Protein AF-A0A8X6LHL1-F1 (afdb_monomer_lite)

Organism: Trichonephila clavata (NCBI:txid2740835)

Radius of gyration: 21.56 Å; chains: 1; bounding box: 56×27×59 Å

Sequence (88 aa):
MSEELFSILLDLVGQEIIESITVEERLSICLRYLITGHSFTSLTFYYRVGLSTIHEIVRETTQALWNALQPRYMAIPSTDEWSKIAQD

pLDDT: mean 88.4, std 11.12, range [55.06, 97.06]

Structure (mmCIF, N/CA/C/O backbone):
data_AF-A0A8X6LHL1-F1
#
_entry.id   AF-A0A8X6LHL1-F1
#
loop_
_atom_site.group_PDB
_atom_site.id
_atom_site.type_symbol
_atom_site.label_atom_id
_atom_site.label_alt_id
_atom_site.label_comp_id
_atom_site.label_asym_id
_atom_site.label_entity_id
_atom_site.label_seq_id
_atom_site.pdbx_PDB_ins_code
_atom_site.Cartn_x
_atom_site.Cartn_y
_atom_site.Cartn_z
_atom_site.occupancy
_atom_site.B_iso_or_equiv
_atom_site.auth_seq_id
_atom_site.auth_comp_id
_atom_site.auth_asym_id
_atom_site.auth_atom_id
_atom_site.pdbx_PDB_model_num
ATOM 1 N N . MET A 1 1 ? 29.434 -0.831 -28.054 1.00 59.44 1 MET A N 1
ATOM 2 C CA . MET A 1 1 ? 28.945 0.562 -27.986 1.00 59.44 1 MET A CA 1
ATOM 3 C C . MET A 1 1 ? 30.084 1.414 -27.465 1.00 59.44 1 MET A C 1
ATOM 5 O O . MET A 1 1 ? 30.765 0.934 -26.568 1.00 59.44 1 MET A O 1
ATOM 9 N N . SER A 1 2 ? 30.352 2.587 -28.044 1.00 83.50 2 SER A N 1
ATOM 10 C CA . SER A 1 2 ? 31.338 3.512 -27.469 1.00 83.50 2 SER A CA 1
ATOM 11 C C . SER A 1 2 ? 30.798 4.072 -26.153 1.00 83.50 2 SER A C 1
ATOM 13 O O . SER A 1 2 ? 29.588 4.269 -26.024 1.00 83.50 2 SER A O 1
ATOM 15 N N . GLU A 1 3 ? 31.672 4.312 -25.176 1.00 84.50 3 GLU A N 1
ATOM 16 C CA . GLU A 1 3 ? 31.282 4.919 -23.894 1.00 84.50 3 GLU A CA 1
ATOM 17 C C . GLU A 1 3 ? 30.597 6.279 -24.096 1.00 84.50 3 GLU A C 1
ATOM 19 O O . GLU A 1 3 ? 29.644 6.604 -23.399 1.00 84.50 3 GLU A O 1
ATOM 24 N N . GLU A 1 4 ? 30.989 7.018 -25.135 1.00 87.56 4 GLU A N 1
ATOM 25 C CA . GLU A 1 4 ? 30.358 8.280 -25.536 1.00 87.56 4 GLU A CA 1
ATOM 26 C C . GLU A 1 4 ? 28.879 8.117 -25.901 1.00 87.56 4 GLU A C 1
ATOM 28 O O . GLU A 1 4 ? 28.050 8.928 -25.496 1.00 87.56 4 GLU A O 1
ATOM 33 N N . LEU A 1 5 ? 28.519 7.048 -26.621 1.00 80.62 5 LEU A N 1
ATOM 34 C CA . LEU A 1 5 ? 27.126 6.787 -26.987 1.00 80.62 5 LEU A CA 1
ATOM 35 C C . LEU A 1 5 ? 26.284 6.434 -25.752 1.00 80.62 5 LEU A C 1
ATOM 37 O O . LEU A 1 5 ? 25.112 6.792 -25.674 1.00 80.62 5 LEU A O 1
ATOM 41 N N . PHE A 1 6 ? 26.889 5.741 -24.783 1.00 82.50 6 PHE A N 1
ATOM 42 C CA . PHE A 1 6 ? 26.247 5.396 -23.518 1.00 82.50 6 PHE A CA 1
ATOM 43 C C . PHE A 1 6 ? 26.006 6.637 -22.646 1.00 82.50 6 PHE A C 1
ATOM 45 O O . PHE A 1 6 ? 24.900 6.801 -22.140 1.00 82.50 6 PHE A O 1
ATOM 52 N N . SER A 1 7 ? 26.982 7.544 -22.539 1.00 82.94 7 SER A N 1
ATOM 53 C CA . SER A 1 7 ? 26.835 8.799 -21.788 1.00 82.94 7 SER A CA 1
ATOM 54 C C . SER A 1 7 ? 25.785 9.729 -22.398 1.00 82.94 7 SER A C 1
ATOM 56 O O . SER A 1 7 ? 24.988 10.305 -21.667 1.00 82.94 7 SER A O 1
ATOM 58 N N . ILE A 1 8 ? 25.708 9.810 -23.733 1.00 87.19 8 ILE A N 1
ATOM 59 C CA . ILE A 1 8 ? 24.660 10.579 -24.427 1.00 87.19 8 ILE A CA 1
ATOM 60 C C . ILE A 1 8 ? 23.269 10.012 -24.119 1.00 87.19 8 ILE A C 1
ATOM 62 O O . ILE A 1 8 ? 22.340 10.767 -23.847 1.00 87.19 8 ILE A O 1
ATOM 66 N N . LEU A 1 9 ? 23.114 8.684 -24.140 1.00 79.88 9 LEU A N 1
ATOM 67 C CA . LEU A 1 9 ? 21.849 8.036 -23.784 1.00 79.88 9 LEU A CA 1
ATOM 68 C C . LEU A 1 9 ? 21.485 8.267 -22.313 1.00 79.88 9 LEU A C 1
ATOM 70 O O . LEU A 1 9 ? 20.316 8.488 -22.006 1.00 79.88 9 LEU A O 1
ATOM 74 N N . LEU A 1 10 ? 22.470 8.236 -21.416 1.00 74.19 10 LEU A N 1
ATOM 75 C CA . LEU A 1 10 ? 22.260 8.447 -19.989 1.00 74.19 10 LEU A CA 1
ATOM 76 C C . LEU A 1 10 ? 21.831 9.888 -19.681 1.00 74.19 10 LEU A C 1
ATOM 78 O O . LEU A 1 10 ? 20.899 10.077 -18.908 1.00 74.19 10 LEU A O 1
ATOM 82 N N . ASP A 1 11 ? 22.439 10.886 -20.324 1.00 81.50 11 ASP A N 1
ATOM 83 C CA . ASP A 1 11 ? 22.066 12.297 -20.156 1.00 81.50 11 ASP A CA 1
ATOM 84 C C . ASP A 1 11 ? 20.697 12.616 -20.776 1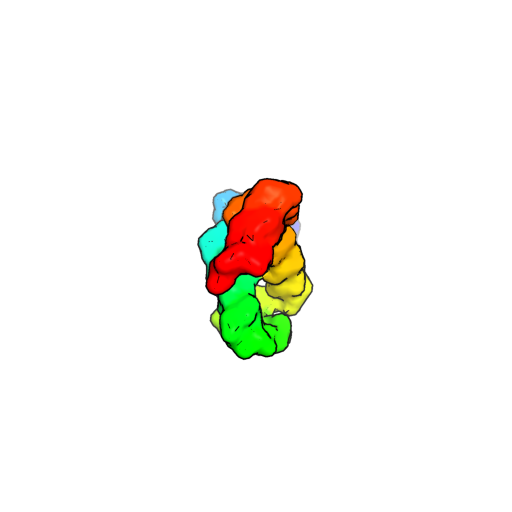.00 81.50 11 ASP A C 1
ATOM 86 O O . ASP A 1 11 ? 19.935 13.410 -20.223 1.00 81.50 11 ASP A O 1
ATOM 90 N N . LEU A 1 12 ? 20.352 11.968 -21.897 1.00 74.25 12 LEU A N 1
ATOM 91 C CA . LEU A 1 12 ? 19.049 12.128 -22.552 1.00 74.25 12 LEU A CA 1
ATOM 92 C C . LEU A 1 12 ? 17.903 11.485 -21.763 1.00 74.25 12 LEU A C 1
ATOM 94 O O . LEU A 1 12 ? 16.801 12.024 -21.752 1.00 74.25 12 LEU A O 1
ATOM 98 N N . VAL A 1 13 ? 18.146 10.340 -21.121 1.00 69.88 13 VAL A N 1
ATOM 99 C CA . VAL A 1 13 ? 17.110 9.581 -20.398 1.00 69.88 13 VAL A CA 1
ATOM 100 C C . VAL A 1 13 ? 17.077 9.937 -18.909 1.00 69.88 13 VAL A C 1
ATOM 102 O O . VAL A 1 13 ? 16.026 9.852 -18.283 1.00 69.88 13 VAL A O 1
ATOM 105 N N . GLY A 1 14 ? 18.195 10.379 -18.329 1.00 56.19 14 GLY A N 1
ATOM 106 C CA . GLY A 1 14 ? 18.348 10.619 -16.891 1.00 56.19 14 GLY A CA 1
ATOM 107 C C . GLY A 1 14 ? 17.444 11.718 -16.329 1.00 56.19 14 GLY A C 1
ATOM 108 O O . GLY A 1 14 ? 17.063 11.651 -15.164 1.00 56.19 14 GLY A O 1
ATOM 109 N N . GLN A 1 15 ? 17.048 12.688 -17.159 1.00 58.50 15 GLN A N 1
ATOM 110 C CA . GLN A 1 15 ? 16.087 13.743 -16.802 1.00 58.50 15 GLN A CA 1
ATOM 111 C C . GLN A 1 15 ? 14.624 13.246 -16.803 1.00 58.50 15 GLN A C 1
ATOM 113 O O . GLN A 1 15 ? 13.762 13.911 -16.233 1.00 58.50 15 GLN A O 1
ATOM 118 N N . GLU A 1 16 ? 14.343 12.079 -17.400 1.00 55.84 16 GLU A N 1
ATOM 119 C CA . GLU A 1 16 ? 13.019 11.435 -17.426 1.00 55.84 16 GLU A CA 1
ATOM 120 C C . GLU A 1 16 ? 12.885 10.262 -16.438 1.00 55.84 16 GLU A C 1
ATOM 122 O O . GLU A 1 16 ? 11.822 9.644 -16.347 1.00 55.84 16 GLU A O 1
ATOM 127 N N . ILE A 1 17 ? 13.925 9.952 -15.652 1.00 55.06 17 ILE A N 1
ATOM 128 C CA . ILE A 1 17 ? 13.828 8.964 -14.568 1.00 55.06 17 ILE A CA 1
ATOM 129 C C . ILE A 1 17 ? 13.150 9.634 -13.367 1.00 55.06 17 ILE A C 1
ATOM 131 O O . ILE A 1 17 ? 13.775 10.062 -12.400 1.00 55.06 17 ILE A O 1
ATOM 135 N N . ILE A 1 18 ? 11.830 9.739 -13.474 1.00 55.25 18 ILE A N 1
ATOM 136 C CA . ILE A 1 18 ? 10.901 10.013 -12.378 1.00 55.25 18 ILE A CA 1
ATOM 137 C C . ILE A 1 18 ? 11.082 8.893 -11.334 1.00 55.25 18 ILE A C 1
ATOM 139 O O . ILE A 1 18 ? 11.469 7.776 -11.692 1.00 55.25 18 ILE A O 1
ATOM 143 N N . GLU A 1 19 ? 10.799 9.140 -10.047 1.00 57.44 19 GLU A N 1
ATOM 144 C CA . GLU A 1 19 ? 10.565 8.030 -9.111 1.00 57.44 19 GLU A CA 1
ATOM 145 C C . GLU A 1 19 ? 9.625 7.031 -9.793 1.00 57.44 19 GLU A C 1
ATOM 147 O O . GLU A 1 19 ? 8.500 7.378 -10.141 1.00 57.44 19 GLU A O 1
ATOM 152 N N . SER A 1 20 ? 10.116 5.818 -10.067 1.00 73.62 20 SER A N 1
ATOM 153 C CA . SER A 1 20 ? 9.514 4.945 -11.086 1.00 73.62 20 SER A CA 1
ATOM 154 C C . SER A 1 20 ? 8.036 4.617 -10.836 1.00 73.62 20 SER A C 1
ATOM 156 O O . SER A 1 20 ? 7.380 4.111 -11.743 1.00 73.62 20 SER A O 1
ATOM 158 N N . ILE A 1 21 ? 7.541 4.822 -9.610 1.00 87.25 21 ILE A N 1
ATOM 159 C CA . ILE A 1 21 ? 6.190 4.482 -9.171 1.00 87.25 21 ILE A CA 1
ATOM 160 C C . ILE A 1 21 ? 5.693 5.585 -8.229 1.00 87.25 21 ILE A C 1
ATOM 162 O O . ILE A 1 21 ? 6.247 5.782 -7.146 1.00 87.25 21 ILE A O 1
ATOM 166 N N . THR A 1 22 ? 4.631 6.277 -8.641 1.00 90.31 22 THR A N 1
ATOM 167 C CA . THR A 1 22 ? 4.022 7.406 -7.912 1.00 90.31 22 THR A CA 1
ATOM 168 C C . THR A 1 22 ? 3.391 6.981 -6.583 1.00 90.31 22 THR A C 1
ATOM 170 O O . THR A 1 22 ? 3.055 5.812 -6.386 1.00 90.31 22 THR A O 1
ATOM 173 N N . VAL A 1 23 ? 3.171 7.925 -5.661 1.00 90.69 23 VAL A N 1
ATOM 174 C CA . VAL A 1 23 ? 2.518 7.649 -4.364 1.00 90.69 23 VAL A CA 1
ATOM 175 C C . VAL A 1 23 ? 1.127 7.036 -4.560 1.00 90.69 23 VAL A C 1
ATOM 177 O O . VAL A 1 23 ? 0.761 6.084 -3.869 1.00 90.69 23 VAL A O 1
ATOM 180 N N . GLU A 1 24 ? 0.372 7.540 -5.532 1.00 93.06 24 GLU A N 1
ATOM 181 C CA . GLU A 1 24 ? -0.956 7.065 -5.912 1.00 93.06 24 GLU A CA 1
ATOM 182 C C . GLU A 1 24 ? -0.915 5.613 -6.396 1.00 93.06 24 GLU A C 1
ATOM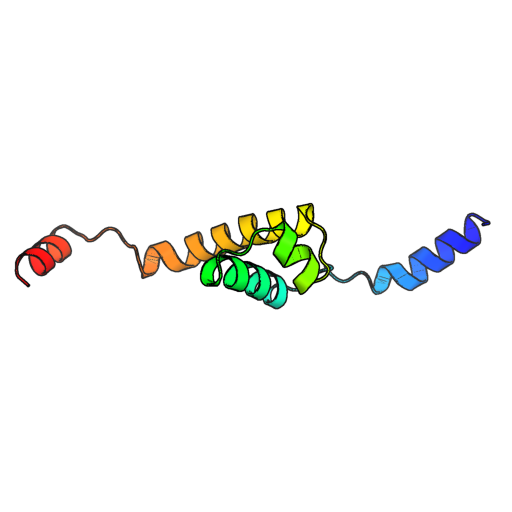 184 O O . GLU A 1 24 ? -1.752 4.792 -6.009 1.00 93.06 24 GLU A O 1
ATOM 189 N N . GLU A 1 25 ? 0.082 5.267 -7.208 1.00 94.19 25 GLU A N 1
ATOM 190 C CA . GLU A 1 25 ? 0.251 3.912 -7.722 1.00 94.19 25 GLU A CA 1
ATOM 191 C C . GLU A 1 25 ? 0.712 2.940 -6.631 1.00 94.19 25 GLU A C 1
ATOM 193 O O . GLU A 1 25 ? 0.163 1.842 -6.508 1.00 94.19 25 GLU A O 1
ATOM 198 N N . ARG A 1 26 ? 1.630 3.370 -5.755 1.00 94.69 26 ARG A N 1
ATOM 199 C CA . ARG A 1 26 ? 2.040 2.606 -4.565 1.00 94.69 26 ARG A CA 1
ATOM 200 C C . ARG A 1 26 ? 0.845 2.305 -3.661 1.00 94.69 26 ARG A C 1
ATOM 202 O O . ARG A 1 26 ? 0.670 1.167 -3.217 1.00 94.69 26 ARG A O 1
ATOM 209 N N . LEU A 1 27 ? -0.013 3.301 -3.435 1.00 95.69 27 LEU A N 1
ATOM 210 C CA . LEU A 1 27 ? -1.248 3.134 -2.675 1.00 95.69 27 LEU A CA 1
ATOM 211 C C . LEU A 1 27 ? -2.217 2.169 -3.366 1.00 95.69 27 LEU A C 1
ATOM 213 O O . LEU A 1 27 ? -2.743 1.274 -2.708 1.00 95.69 27 LEU A O 1
ATOM 217 N N . SER A 1 28 ? -2.409 2.290 -4.681 1.00 96.56 28 SER A N 1
ATOM 218 C CA . SER A 1 28 ? -3.251 1.379 -5.470 1.00 96.56 28 SER A CA 1
ATOM 219 C C . SER A 1 28 ? -2.793 -0.078 -5.358 1.00 96.56 28 SER A C 1
ATOM 221 O O . SER A 1 28 ? -3.606 -0.958 -5.063 1.00 96.56 28 SER A O 1
ATOM 223 N N . ILE A 1 29 ? -1.490 -0.335 -5.520 1.00 95.56 29 ILE A N 1
ATOM 224 C CA . ILE A 1 29 ? -0.882 -1.665 -5.369 1.00 95.56 29 ILE A CA 1
ATOM 225 C C . ILE A 1 29 ? -1.153 -2.225 -3.968 1.00 95.56 29 ILE A C 1
ATOM 227 O O . ILE A 1 29 ? -1.625 -3.357 -3.829 1.00 95.56 29 ILE A O 1
ATOM 231 N N . CYS A 1 30 ? -0.886 -1.428 -2.929 1.00 96.94 30 CYS A N 1
ATOM 232 C CA . CYS A 1 30 ? -1.074 -1.831 -1.538 1.00 96.94 30 CYS A CA 1
ATOM 233 C C . CYS A 1 30 ? -2.544 -2.134 -1.221 1.00 96.94 30 CYS A C 1
ATOM 235 O O . CYS A 1 30 ? -2.854 -3.166 -0.627 1.00 96.94 30 CYS A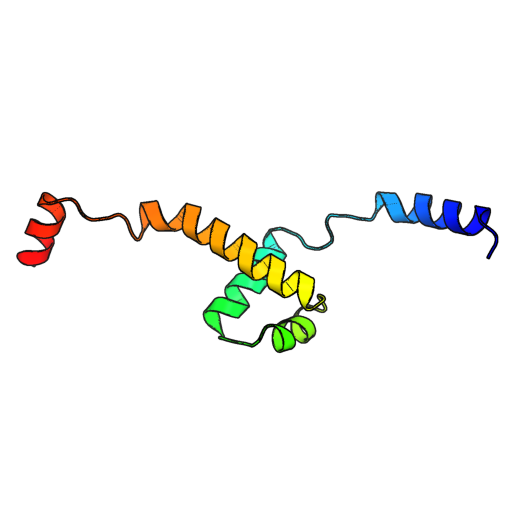 O 1
ATOM 237 N N . LEU A 1 31 ? -3.472 -1.275 -1.643 1.00 96.69 31 LEU A N 1
ATOM 238 C CA . LEU A 1 31 ? -4.901 -1.495 -1.425 1.00 96.69 31 LEU A CA 1
ATOM 239 C C . LEU A 1 31 ? -5.394 -2.728 -2.178 1.00 96.69 31 LEU A C 1
ATOM 241 O O . LEU A 1 31 ? -6.142 -3.526 -1.615 1.00 96.69 31 LEU A O 1
ATOM 245 N N . ARG A 1 32 ? -4.943 -2.940 -3.419 1.00 96.25 32 ARG A N 1
ATOM 246 C CA . ARG A 1 32 ? -5.290 -4.154 -4.160 1.00 96.25 32 ARG A CA 1
ATOM 247 C C . ARG A 1 32 ? -4.806 -5.405 -3.431 1.00 96.25 32 ARG A C 1
ATOM 249 O O . ARG A 1 32 ? -5.582 -6.355 -3.343 1.00 96.2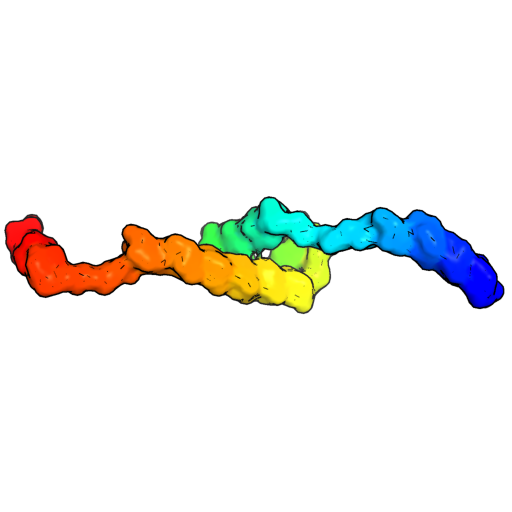5 32 ARG A O 1
ATOM 256 N N . TYR A 1 33 ? -3.598 -5.405 -2.867 1.00 96.44 33 TYR A N 1
ATOM 257 C CA . TYR A 1 33 ? -3.116 -6.500 -2.019 1.00 96.44 33 TYR A CA 1
ATOM 258 C C . TYR A 1 33 ? -4.043 -6.753 -0.818 1.00 96.44 33 TYR A C 1
ATOM 260 O O . TYR A 1 33 ? -4.533 -7.869 -0.654 1.00 96.44 33 TYR A O 1
ATOM 268 N N . LEU A 1 34 ? -4.340 -5.714 -0.028 1.00 94.38 34 LEU A N 1
ATOM 269 C CA . LEU A 1 34 ? -5.144 -5.821 1.197 1.00 94.38 34 LEU A CA 1
ATOM 270 C C . LEU A 1 34 ? -6.592 -6.269 0.939 1.00 94.38 34 LEU A C 1
ATOM 272 O O . LEU A 1 34 ? -7.153 -7.007 1.741 1.00 94.38 34 LEU A O 1
ATOM 276 N N . ILE A 1 35 ? -7.194 -5.839 -0.174 1.00 95.75 35 ILE A N 1
ATOM 277 C CA . ILE A 1 35 ? -8.594 -6.144 -0.512 1.00 95.75 35 ILE A CA 1
ATOM 278 C C . ILE A 1 35 ? -8.742 -7.550 -1.105 1.00 95.75 35 ILE A C 1
ATOM 280 O O . ILE A 1 35 ? -9.709 -8.247 -0.813 1.00 95.75 35 ILE A O 1
ATOM 284 N N . THR A 1 36 ? -7.820 -7.958 -1.981 1.00 93.62 36 THR A N 1
ATOM 285 C CA . THR A 1 36 ? -7.973 -9.194 -2.773 1.00 93.62 36 THR A CA 1
ATOM 286 C C . THR A 1 36 ? -7.250 -10.399 -2.181 1.00 93.62 36 THR A C 1
ATOM 288 O O . THR A 1 36 ? -7.568 -11.529 -2.543 1.00 93.62 36 THR A O 1
ATOM 291 N N . GLY A 1 37 ? -6.245 -10.179 -1.326 1.00 87.81 37 GLY A N 1
ATOM 292 C CA . GLY A 1 37 ? -5.374 -11.243 -0.825 1.00 87.81 37 GLY A CA 1
ATOM 293 C C . GLY A 1 37 ? -4.510 -11.904 -1.908 1.00 87.81 37 GLY A C 1
ATOM 294 O O . GLY A 1 37 ? -4.002 -13.005 -1.700 1.00 87.81 37 GLY A O 1
ATOM 295 N N . HIS A 1 38 ? -4.352 -11.279 -3.082 1.00 91.88 38 HIS A N 1
ATOM 296 C CA . HIS A 1 38 ? -3.469 -11.787 -4.131 1.00 91.88 38 HIS A CA 1
ATOM 297 C C . HIS A 1 38 ? -2.020 -11.923 -3.643 1.00 91.88 38 HIS A C 1
ATOM 299 O O . HIS A 1 38 ? -1.519 -11.099 -2.881 1.00 91.88 38 HIS A O 1
ATOM 305 N N . SER A 1 39 ? -1.307 -12.935 -4.144 1.00 95.38 39 SER A N 1
ATOM 306 C CA . SER A 1 39 ? 0.130 -13.063 -3.888 1.00 95.38 39 SER A CA 1
ATOM 307 C C . SER A 1 39 ? 0.913 -11.918 -4.538 1.00 95.38 39 SER A C 1
ATOM 309 O O . SER A 1 39 ? 0.504 -11.379 -5.571 1.00 95.38 39 SER A O 1
ATOM 311 N N . PHE A 1 40 ? 2.092 -11.593 -4.001 1.00 95.56 40 PHE A N 1
ATOM 312 C CA . PHE A 1 40 ? 2.975 -10.590 -4.609 1.00 95.56 40 PHE A CA 1
ATOM 313 C C . PHE A 1 40 ? 3.341 -10.933 -6.054 1.00 95.56 40 PHE A C 1
ATOM 315 O O . PHE A 1 40 ? 3.330 -10.049 -6.903 1.00 95.56 40 PHE A O 1
ATOM 322 N N . THR A 1 41 ? 3.549 -12.215 -6.368 1.00 95.94 41 THR A N 1
ATOM 323 C CA . THR A 1 41 ? 3.768 -12.685 -7.744 1.00 95.94 41 THR A CA 1
ATOM 324 C C . THR A 1 41 ? 2.586 -12.374 -8.659 1.00 95.94 41 THR A C 1
ATOM 326 O O . THR A 1 41 ? 2.778 -12.044 -9.818 1.00 95.94 41 THR A O 1
ATOM 329 N N . SER A 1 42 ? 1.349 -12.432 -8.163 1.00 95.88 42 SER A N 1
ATOM 330 C CA . SER A 1 42 ? 0.188 -12.045 -8.975 1.00 95.88 42 SER A CA 1
ATOM 331 C 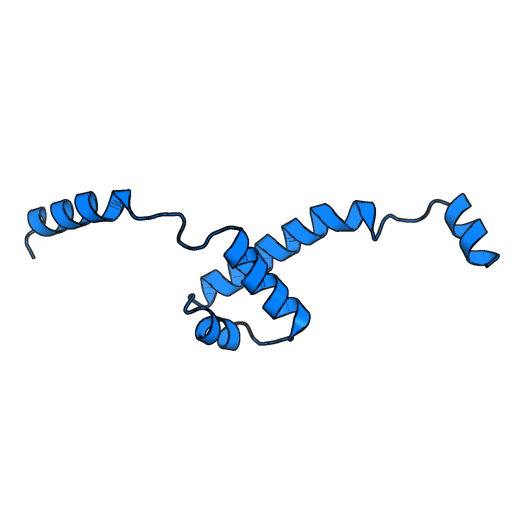C . SER A 1 42 ? 0.201 -10.540 -9.269 1.00 95.88 42 SER A C 1
ATOM 333 O O . SER A 1 42 ? -0.073 -10.115 -10.389 1.00 95.88 42 SER A O 1
ATOM 335 N N . LEU A 1 43 ? 0.581 -9.721 -8.283 1.00 95.38 43 LEU A N 1
ATOM 336 C CA . LEU A 1 43 ? 0.660 -8.265 -8.427 1.00 95.38 43 LEU A CA 1
ATOM 337 C C . LEU A 1 43 ? 1.752 -7.816 -9.402 1.00 95.38 43 LEU A C 1
ATOM 339 O O . LEU A 1 43 ? 1.539 -6.828 -10.104 1.00 95.38 43 LEU A O 1
ATOM 343 N N . THR A 1 44 ? 2.862 -8.556 -9.524 1.00 92.94 44 THR A N 1
ATOM 344 C CA . THR A 1 44 ? 3.887 -8.242 -10.536 1.00 92.94 44 THR A CA 1
ATOM 345 C C . THR A 1 44 ? 3.321 -8.300 -11.949 1.00 92.94 44 THR A C 1
ATOM 347 O O . THR A 1 44 ? 3.676 -7.476 -12.786 1.00 92.94 44 THR A O 1
ATOM 350 N N . PHE A 1 45 ? 2.408 -9.238 -12.224 1.00 93.38 45 PHE A N 1
ATOM 351 C CA . PHE A 1 45 ? 1.748 -9.328 -13.528 1.00 93.38 45 PHE A CA 1
ATOM 352 C C . PHE A 1 45 ? 0.732 -8.202 -13.744 1.00 93.38 45 PHE A C 1
ATOM 354 O O . PHE A 1 45 ? 0.684 -7.639 -14.835 1.00 93.38 45 PHE A O 1
ATOM 361 N N . TYR A 1 46 ? -0.050 -7.849 -12.719 1.00 93.38 46 TYR A N 1
ATOM 362 C CA . TYR A 1 46 ? -1.073 -6.802 -12.832 1.00 93.38 46 TYR A CA 1
ATOM 363 C C . TYR A 1 46 ? -0.486 -5.404 -13.038 1.00 93.38 46 TYR A C 1
ATOM 365 O O . TYR A 1 46 ? -1.004 -4.649 -13.855 1.00 93.38 46 TYR A O 1
ATOM 373 N N . TYR A 1 47 ? 0.582 -5.075 -12.312 1.00 91.38 47 TYR A N 1
ATOM 374 C CA . TYR A 1 47 ? 1.170 -3.733 -12.311 1.00 91.38 47 TYR A CA 1
ATOM 375 C C . TYR A 1 47 ? 2.456 -3.634 -13.131 1.00 91.38 47 TYR A C 1
ATOM 377 O O . TYR A 1 47 ? 2.976 -2.543 -13.312 1.00 91.38 47 TYR A O 1
ATOM 385 N N . ARG A 1 48 ? 2.974 -4.756 -13.655 1.00 92.75 48 ARG A N 1
ATOM 386 C CA . ARG A 1 48 ? 4.246 -4.816 -14.404 1.00 92.75 48 ARG A CA 1
ATOM 387 C C . ARG A 1 48 ? 5.441 -4.281 -13.606 1.00 92.75 48 ARG A C 1
ATOM 389 O O . ARG A 1 48 ? 6.399 -3.767 -14.172 1.00 92.75 48 ARG A O 1
ATOM 396 N N . VAL A 1 49 ? 5.390 -4.460 -12.290 1.00 93.19 49 VAL A N 1
ATOM 397 C CA . VAL A 1 49 ? 6.428 -4.063 -11.336 1.00 93.19 49 VAL A CA 1
ATOM 398 C C . VAL A 1 49 ? 7.152 -5.311 -10.835 1.00 93.19 49 VAL A C 1
ATOM 400 O O . VAL A 1 49 ? 6.534 -6.354 -10.619 1.00 93.19 49 VAL A O 1
ATOM 403 N N . GLY A 1 50 ? 8.470 -5.218 -10.651 1.00 93.94 50 GLY A N 1
ATOM 404 C CA . GLY A 1 50 ? 9.286 -6.325 -10.151 1.00 93.94 50 GLY A CA 1
ATOM 405 C C . GLY A 1 50 ? 8.848 -6.815 -8.765 1.00 93.94 50 GLY A C 1
ATOM 406 O O . GLY A 1 50 ? 8.339 -6.051 -7.947 1.00 93.94 50 GLY A O 1
ATOM 407 N N . LEU A 1 51 ? 9.072 -8.101 -8.480 1.00 96.38 51 LEU A N 1
ATOM 408 C CA . LEU A 1 51 ? 8.624 -8.735 -7.232 1.00 96.38 51 LEU A CA 1
ATOM 409 C C . LEU A 1 51 ? 9.186 -8.056 -5.976 1.00 96.38 51 LEU A C 1
ATOM 411 O O . LEU A 1 51 ? 8.448 -7.836 -5.017 1.00 96.38 51 LEU A O 1
ATOM 415 N N . SER A 1 52 ? 10.475 -7.707 -5.991 1.00 96.44 52 SER A N 1
ATOM 416 C CA . SER A 1 52 ? 11.133 -6.992 -4.892 1.00 96.44 52 SER A CA 1
ATOM 417 C C . SER A 1 52 ? 10.494 -5.626 -4.647 1.00 96.44 52 SER A C 1
ATOM 419 O O . SER A 1 52 ? 10.201 -5.281 -3.507 1.00 96.44 52 SER A O 1
ATOM 421 N N . THR A 1 53 ? 10.206 -4.887 -5.716 1.00 95.19 53 THR A N 1
ATOM 422 C CA . THR A 1 53 ? 9.578 -3.567 -5.648 1.00 95.19 53 THR A CA 1
ATOM 423 C C . THR A 1 53 ? 8.133 -3.652 -5.157 1.00 95.19 53 THR A C 1
ATOM 425 O O . THR A 1 53 ? 7.747 -2.865 -4.303 1.00 95.19 53 THR A O 1
ATOM 428 N N . ILE A 1 54 ? 7.341 -4.640 -5.600 1.00 96.69 54 ILE A N 1
ATOM 429 C CA . ILE A 1 54 ? 6.002 -4.897 -5.035 1.00 96.69 54 ILE A CA 1
ATOM 430 C C . ILE A 1 54 ? 6.090 -5.159 -3.528 1.00 96.69 54 ILE A C 1
ATOM 432 O O . ILE A 1 54 ? 5.320 -4.585 -2.760 1.00 96.69 54 ILE A O 1
ATOM 436 N N . HIS A 1 55 ? 7.024 -6.012 -3.101 1.00 96.81 55 HIS A N 1
ATOM 437 C CA . HIS A 1 55 ? 7.206 -6.333 -1.687 1.00 96.81 55 HIS A CA 1
ATOM 438 C C . HIS A 1 55 ? 7.539 -5.079 -0.864 1.00 96.81 55 HIS A C 1
ATOM 440 O O . HIS A 1 55 ? 6.973 -4.861 0.207 1.00 96.81 55 HIS A O 1
ATOM 446 N N . GLU A 1 56 ? 8.449 -4.247 -1.365 1.00 96.75 56 GLU A N 1
ATOM 447 C CA . GLU A 1 56 ? 8.834 -2.985 -0.736 1.00 96.75 56 GLU A CA 1
ATOM 448 C C . GLU A 1 56 ? 7.671 -1.993 -0.656 1.00 96.75 56 GLU A C 1
ATOM 450 O O . GLU A 1 56 ? 7.389 -1.470 0.422 1.00 96.75 56 GLU A O 1
ATOM 455 N N . ILE A 1 57 ? 6.932 -1.823 -1.755 1.00 95.75 57 ILE A N 1
ATOM 456 C CA . ILE A 1 57 ? 5.742 -0.971 -1.812 1.00 95.75 57 ILE A CA 1
ATOM 457 C C . ILE A 1 57 ? 4.720 -1.400 -0.768 1.00 95.75 57 ILE A C 1
ATOM 459 O O . ILE A 1 57 ? 4.290 -0.579 0.036 1.00 95.75 57 ILE A O 1
ATOM 463 N N . VAL A 1 58 ? 4.346 -2.683 -0.741 1.00 96.56 58 VAL A N 1
ATOM 464 C CA . VAL A 1 58 ? 3.333 -3.171 0.201 1.00 96.56 58 VAL A CA 1
ATOM 465 C C . VAL A 1 58 ? 3.794 -2.962 1.643 1.00 96.56 58 VAL A C 1
ATOM 467 O O . VAL A 1 58 ? 3.011 -2.483 2.463 1.00 96.56 58 VAL A O 1
ATOM 470 N N . ARG A 1 59 ? 5.060 -3.266 1.956 1.00 97.06 59 ARG A N 1
ATOM 471 C CA . ARG A 1 59 ? 5.634 -3.080 3.298 1.00 97.06 59 ARG A CA 1
ATOM 472 C C . ARG A 1 59 ? 5.576 -1.615 3.740 1.00 97.06 59 ARG A C 1
ATOM 474 O O . ARG A 1 59 ? 5.046 -1.317 4.808 1.00 97.06 59 ARG A O 1
ATOM 481 N N . GLU A 1 60 ? 6.108 -0.707 2.930 1.00 96.94 60 GLU A N 1
ATOM 482 C CA . GLU A 1 60 ? 6.237 0.714 3.277 1.00 96.94 60 GLU A CA 1
ATOM 483 C C . GLU A 1 60 ? 4.886 1.422 3.311 1.00 96.94 60 GLU A C 1
ATOM 485 O O . GLU A 1 60 ? 4.592 2.165 4.248 1.00 96.94 60 GLU A O 1
ATOM 490 N N . THR A 1 61 ? 4.028 1.151 2.329 1.00 96.19 61 THR A N 1
ATOM 491 C CA . THR A 1 61 ? 2.705 1.767 2.254 1.00 96.19 61 THR A CA 1
ATOM 492 C C . THR A 1 61 ? 1.784 1.253 3.360 1.00 96.19 61 THR A C 1
ATOM 494 O O . THR A 1 61 ? 1.063 2.053 3.951 1.00 96.19 61 THR A O 1
ATOM 497 N N . THR A 1 62 ? 1.848 -0.034 3.727 1.00 96.62 62 THR A N 1
ATOM 498 C CA . THR A 1 62 ? 1.081 -0.556 4.875 1.00 96.62 62 THR A CA 1
ATOM 499 C C . THR A 1 62 ? 1.536 0.088 6.184 1.00 96.62 62 THR A C 1
ATOM 501 O O . THR A 1 62 ? 0.695 0.464 6.999 1.00 96.62 62 THR A O 1
ATOM 504 N N . GLN A 1 63 ? 2.844 0.286 6.381 1.00 96.50 63 GLN A N 1
ATOM 505 C CA . GLN A 1 63 ? 3.356 0.981 7.566 1.00 96.50 63 GLN A CA 1
ATOM 506 C C . GLN A 1 63 ? 2.888 2.442 7.620 1.00 96.50 63 GLN A C 1
ATOM 508 O O . GLN A 1 63 ? 2.481 2.921 8.679 1.00 96.50 63 GLN A O 1
ATOM 513 N N . ALA A 1 64 ? 2.912 3.148 6.486 1.00 95.88 64 ALA A N 1
ATOM 514 C CA . ALA A 1 64 ? 2.416 4.519 6.396 1.00 95.88 64 ALA A CA 1
ATOM 515 C C . ALA A 1 64 ? 0.910 4.600 6.701 1.00 95.88 64 ALA A C 1
ATOM 517 O O . ALA A 1 64 ? 0.484 5.456 7.478 1.00 95.88 64 ALA A O 1
ATOM 518 N N . LEU A 1 65 ? 0.117 3.672 6.151 1.00 95.25 65 LEU A N 1
ATOM 519 C CA . LEU A 1 65 ? -1.315 3.555 6.437 1.00 95.25 65 LEU A CA 1
ATOM 520 C C . LEU A 1 65 ? -1.570 3.293 7.921 1.00 95.25 65 LEU A C 1
ATOM 522 O O . LEU A 1 65 ? -2.410 3.962 8.519 1.00 95.25 65 LEU A O 1
ATOM 526 N N . TRP A 1 66 ? -0.830 2.367 8.531 1.00 95.56 66 TRP A N 1
ATOM 527 C CA . TRP A 1 66 ? -0.943 2.078 9.958 1.00 95.56 66 TRP A CA 1
ATOM 528 C C . TRP A 1 66 ? -0.666 3.320 10.804 1.00 95.56 66 TRP A C 1
ATOM 530 O O . TRP A 1 66 ? -1.500 3.701 11.621 1.00 95.56 66 TRP A O 1
ATOM 540 N N . ASN A 1 67 ? 0.453 4.002 10.558 1.00 95.12 67 ASN A N 1
ATOM 541 C CA . ASN A 1 67 ? 0.844 5.191 11.315 1.00 95.12 67 ASN A CA 1
ATOM 542 C C . ASN A 1 67 ? -0.191 6.324 11.208 1.00 95.12 67 ASN A C 1
ATOM 544 O O . ASN A 1 67 ? -0.408 7.048 12.177 1.00 95.12 67 ASN A O 1
ATOM 548 N N . ALA A 1 68 ? -0.835 6.478 10.047 1.00 94.88 68 ALA A N 1
ATOM 549 C CA . ALA A 1 68 ? -1.845 7.509 9.827 1.00 94.88 68 ALA A CA 1
ATOM 550 C C . ALA A 1 68 ? -3.219 7.148 10.420 1.00 94.88 68 ALA A C 1
ATOM 552 O O . ALA A 1 68 ? -3.916 8.016 10.948 1.00 94.88 68 ALA A O 1
ATOM 553 N N . LEU A 1 69 ? -3.634 5.881 10.316 1.00 93.50 69 LEU A N 1
ATOM 554 C CA . LEU A 1 69 ? -4.997 5.453 10.641 1.00 93.50 69 LEU A CA 1
ATOM 555 C C . LEU A 1 69 ? -5.140 4.930 12.071 1.00 93.50 69 LEU A C 1
ATOM 557 O O . LEU A 1 69 ? -6.173 5.175 12.699 1.00 93.50 69 LEU A O 1
ATOM 561 N N . GLN A 1 70 ? -4.130 4.236 12.603 1.00 94.12 70 GLN A N 1
ATOM 562 C CA . GLN A 1 70 ? -4.200 3.606 13.923 1.00 94.12 70 GLN A CA 1
ATOM 563 C C . GLN A 1 70 ? -4.585 4.600 15.029 1.00 94.12 70 GLN A C 1
ATOM 565 O O . GLN A 1 70 ? -5.517 4.286 15.770 1.00 94.12 70 GLN A O 1
ATOM 570 N N . PRO A 1 71 ? -4.006 5.814 15.119 1.00 91.94 71 PRO A N 1
ATOM 571 C CA . PRO A 1 71 ? -4.357 6.743 16.192 1.00 91.94 71 PRO A CA 1
ATOM 572 C C . PRO A 1 71 ? -5.804 7.247 16.135 1.00 91.94 71 PRO A C 1
ATOM 574 O O . PRO A 1 71 ? -6.327 7.708 17.144 1.00 91.94 71 PRO A O 1
ATOM 577 N N . ARG A 1 72 ? -6.452 7.199 14.963 1.00 91.25 72 ARG A N 1
ATOM 578 C CA . ARG A 1 72 ? -7.808 7.731 14.756 1.00 91.25 72 ARG A CA 1
ATOM 579 C C . ARG A 1 72 ? -8.890 6.660 14.832 1.00 91.25 72 ARG A C 1
ATOM 581 O O . ARG A 1 72 ? -9.986 6.948 15.298 1.00 91.25 72 ARG A O 1
ATOM 588 N N . TYR A 1 73 ? -8.597 5.456 14.347 1.00 91.38 73 TYR A N 1
ATOM 589 C CA . TYR A 1 73 ? -9.586 4.382 14.193 1.00 91.38 73 TYR A CA 1
ATOM 590 C C . TYR A 1 73 ? -9.346 3.187 15.117 1.00 91.38 73 TYR A C 1
ATOM 592 O O . TYR A 1 73 ? -10.229 2.352 15.273 1.00 91.38 73 TYR A O 1
ATOM 600 N N . MET A 1 74 ? -8.164 3.095 15.725 1.00 89.81 74 MET A N 1
ATOM 601 C CA . MET A 1 74 ? -7.786 2.043 16.672 1.00 89.81 74 MET A CA 1
ATOM 602 C C . MET A 1 74 ? -7.061 2.647 17.880 1.00 89.81 74 MET A C 1
ATOM 604 O O . MET A 1 74 ? -6.073 2.096 18.375 1.00 89.81 74 MET A O 1
ATOM 608 N N . ALA A 1 75 ? -7.521 3.817 18.329 1.00 88.25 75 ALA A N 1
ATOM 609 C CA . ALA A 1 75 ? -7.077 4.381 19.593 1.00 88.25 75 ALA A CA 1
ATOM 610 C C . ALA A 1 75 ? -7.448 3.420 20.729 1.00 88.25 75 ALA A C 1
ATOM 612 O O . ALA A 1 75 ? -8.522 2.818 20.711 1.00 88.25 75 ALA A O 1
ATOM 613 N N . ILE A 1 76 ? -6.560 3.275 21.713 1.00 87.06 76 ILE A N 1
ATOM 614 C CA . ILE A 1 76 ? -6.877 2.518 22.925 1.00 87.06 76 ILE A CA 1
ATOM 615 C C . ILE A 1 76 ? -7.947 3.319 23.672 1.00 87.06 76 ILE A C 1
ATOM 617 O O . ILE A 1 76 ? -7.663 4.467 24.028 1.00 87.06 76 ILE A O 1
ATOM 621 N N . PRO A 1 77 ? -9.145 2.753 23.909 1.00 87.81 77 PRO A N 1
ATOM 622 C CA . PRO A 1 77 ? -10.178 3.469 24.633 1.00 87.81 77 PRO A CA 1
ATOM 623 C C . PRO A 1 77 ? -9.696 3.797 26.049 1.00 87.81 77 PRO A C 1
ATOM 625 O O . PRO A 1 77 ? -9.018 2.998 26.705 1.00 87.81 77 PRO A O 1
ATOM 628 N N . SER A 1 78 ? -10.043 4.985 26.520 1.00 90.56 78 SER A N 1
ATOM 629 C CA . SER A 1 78 ? -9.894 5.394 27.914 1.00 90.56 78 SER A CA 1
ATOM 630 C C . SER A 1 78 ? -10.819 4.586 28.829 1.00 90.56 78 SER A C 1
ATOM 632 O O . SER A 1 78 ? -11.801 3.997 28.382 1.00 90.56 78 SER A O 1
ATOM 634 N N . THR A 1 79 ? -10.545 4.571 30.135 1.00 90.56 79 THR A N 1
ATOM 635 C CA . THR A 1 79 ? -11.402 3.899 31.131 1.00 90.56 79 THR A CA 1
ATOM 636 C C . THR A 1 79 ? -12.862 4.364 31.060 1.00 90.56 79 THR A C 1
ATOM 638 O O . THR A 1 79 ? -13.779 3.559 31.229 1.00 90.56 79 THR A O 1
ATOM 641 N N . ASP A 1 80 ? -13.085 5.645 30.764 1.00 91.88 80 ASP A N 1
ATOM 642 C CA . ASP A 1 80 ? -14.425 6.217 30.617 1.00 91.88 80 ASP A CA 1
ATOM 643 C C . ASP A 1 80 ? -15.117 5.719 29.342 1.00 91.88 80 ASP A C 1
ATOM 645 O O . ASP A 1 80 ? -16.307 5.407 29.365 1.00 91.88 80 ASP A O 1
ATOM 649 N N . GLU A 1 81 ? -14.384 5.605 28.231 1.00 90.62 81 GLU A N 1
ATOM 650 C CA . GLU A 1 81 ? -14.898 5.015 26.989 1.00 90.62 81 GLU A CA 1
ATOM 651 C C . GLU A 1 81 ? -15.187 3.522 27.159 1.00 90.62 81 GLU A C 1
ATOM 653 O O . GLU A 1 81 ? -16.249 3.064 26.747 1.00 90.62 81 GLU A O 1
ATOM 658 N N . TRP A 1 82 ? -14.314 2.779 27.846 1.00 90.62 82 TRP A N 1
ATOM 659 C CA . TRP A 1 82 ? -14.566 1.382 28.207 1.00 90.62 82 TRP A CA 1
ATOM 660 C C . TRP A 1 82 ? -15.822 1.225 29.062 1.00 90.62 82 TRP A C 1
ATOM 662 O O . TRP A 1 82 ? -16.605 0.306 28.833 1.00 90.62 82 TRP A O 1
ATOM 672 N N . SER A 1 83 ? -16.035 2.127 30.022 1.00 90.81 83 SER A N 1
ATOM 673 C CA . SER A 1 83 ? -17.222 2.102 30.883 1.00 90.81 83 SER A CA 1
ATOM 674 C C . SER A 1 83 ? -18.506 2.367 30.098 1.00 90.81 83 SER A C 1
ATOM 676 O O . SER A 1 83 ? -19.518 1.738 30.386 1.00 90.81 83 SER A O 1
ATOM 678 N N . LYS A 1 84 ? -18.463 3.254 29.094 1.00 92.31 84 LYS A N 1
ATOM 679 C CA . LYS A 1 84 ? -19.590 3.494 28.178 1.00 92.31 84 LYS A CA 1
ATOM 680 C C . LYS A 1 84 ? -19.874 2.271 27.304 1.00 92.31 84 LYS A C 1
ATOM 682 O O . LYS A 1 84 ? -21.004 1.813 27.283 1.00 92.31 84 LYS A O 1
ATOM 687 N N . ILE A 1 85 ? -18.845 1.689 26.679 1.00 87.94 85 ILE A N 1
ATOM 688 C CA . ILE A 1 85 ? -18.978 0.480 25.843 1.00 87.94 85 ILE A CA 1
ATOM 689 C C . ILE A 1 85 ? -19.546 -0.700 26.643 1.00 87.94 85 ILE A C 1
ATOM 691 O O . ILE A 1 85 ? -20.317 -1.483 26.110 1.00 87.94 85 ILE A O 1
ATOM 695 N N . ALA A 1 86 ? -19.172 -0.849 27.918 1.00 90.81 86 ALA A N 1
ATOM 696 C CA . ALA A 1 86 ? -19.674 -1.928 28.770 1.00 90.81 86 ALA A CA 1
ATOM 697 C C . ALA A 1 86 ? -21.151 -1.764 29.185 1.00 90.81 86 ALA A C 1
ATOM 699 O O . ALA A 1 86 ? -21.729 -2.705 29.729 1.00 90.81 86 ALA A O 1
ATOM 700 N N . GLN A 1 87 ? -21.7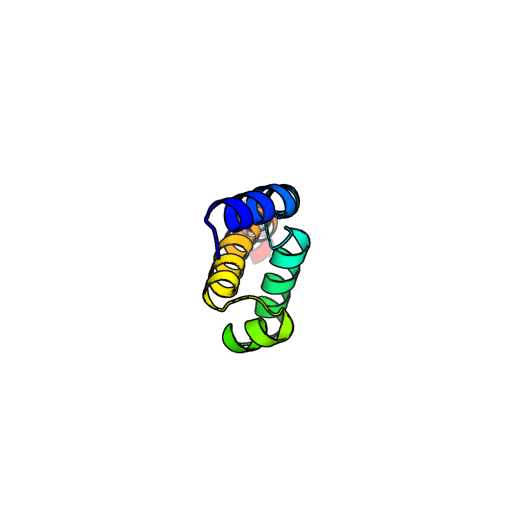25 -0.571 29.002 1.00 90.06 87 GLN A N 1
ATOM 701 C CA . GLN A 1 87 ? -23.112 -0.244 29.342 1.00 90.06 87 GLN A CA 1
ATOM 702 C C . GLN A 1 87 ? -24.047 -0.207 28.119 1.00 90.06 87 GLN A C 1
ATOM 704 O O . GLN A 1 87 ? -25.262 -0.202 28.326 1.00 90.06 87 GLN A O 1
ATOM 709 N N . ASP A 1 88 ? -23.498 -0.186 26.898 1.00 70.81 88 ASP A N 1
ATOM 710 C CA . ASP A 1 88 ? -24.219 -0.310 25.618 1.00 70.81 88 ASP A CA 1
ATOM 711 C C . ASP A 1 88 ? -24.537 -1.783 25.282 1.00 70.81 88 ASP A C 1
ATOM 713 O O . ASP A 1 88 ? -25.639 -2.039 24.737 1.00 70.81 88 ASP A O 1
#

Secondary structure (DSSP, 8-state):
--HHHHHHHHHHHHTT---SS-HHHHHHHHHHHHHH---HHHHHHHH---HHHHHHHHHHHHHHHHHHHHHHHSPPPPHHHHHHHTT-

Foldseek 3Di:
DDVVVVVVVCVVCVVVPDVVADPVRLLVLLVCCVPPVDDLVVSCVVVVDDSVVSVVSNVVVVVVCCVVPCCPPVNDDDPVRVVVVVVD